Protein AF-A0AAD8CR88-F1 (afdb_monomer_lite)

pLDDT: mean 83.09, std 18.18, range [33.81, 97.44]

Sequence (150 aa):
MSLLLKDVQYTDQGSYHCTVATHSRKYDETVNLFIPEPEYPTVYFDSVTSTFTCNSSGWYREPKVQWTNEKGENLTDQSETAPAEKEGEVYKVMSVLKTSDLHQQYICTVQEGDRKSNTQLPHKWEDGALSLLSELPCHEVEKSECKPST

Secondary structure (DSSP, 8-state):
------S--GGG-EEEEEEEE-SS-EEEEEEEE--PPPPPPEEEEETTTTEEEEEEEEESS--EEEEEETT--B-GGGEEEPPPEEETTEEEEEEEEE-S-SSS-EEEEEEETTEEEEEE-SEEEETTEEEE-SPPPTTSS-TT------

Foldseek 3Di:
DDDDDDPDDQVNFAKDWDWDDDPVDIDIDIDTDHQDDKDAWDWDADPVQQKIKIKIKRAQDFKDKWKAWPVRDTCRVQKDKDGWDDDPRMTMIMIMHHDPDQQIWMKMWIDDPPDIHIDTPQFGDDPNDTHGPDDDPPPPDDPPPDDDDD

Structure (mmCIF, N/CA/C/O backbone):
data_AF-A0AAD8CR88-F1
#
_entry.id   AF-A0AAD8CR88-F1
#
loop_
_atom_site.group_PDB
_atom_site.id
_atom_site.type_symbol
_atom_site.label_atom_id
_atom_site.label_alt_id
_atom_site.label_comp_id
_atom_site.label_asym_id
_atom_site.label_entity_id
_atom_site.label_seq_id
_atom_site.pdbx_PDB_ins_code
_atom_site.Cartn_x
_atom_site.Cartn_y
_atom_site.Cartn_z
_atom_site.occupancy
_atom_site.B_iso_or_equiv
_atom_site.auth_seq_id
_atom_site.auth_comp_id
_atom_site.auth_asym_id
_atom_site.auth_atom_id
_atom_site.pdbx_PDB_model_num
ATOM 1 N N . MET A 1 1 ? 15.528 4.989 -31.212 1.00 74.12 1 MET A N 1
ATOM 2 C CA . MET A 1 1 ? 14.510 4.070 -30.658 1.00 74.12 1 MET A CA 1
ATOM 3 C C . MET A 1 1 ? 14.434 4.320 -29.168 1.00 74.12 1 MET A C 1
ATOM 5 O O . MET A 1 1 ? 15.476 4.530 -28.564 1.00 74.12 1 MET A O 1
ATOM 9 N N . SER A 1 2 ? 13.232 4.343 -28.606 1.00 88.06 2 SER A N 1
ATOM 10 C CA . SER A 1 2 ? 12.994 4.472 -27.167 1.00 88.06 2 SER A CA 1
ATOM 11 C C . SER A 1 2 ? 11.903 3.485 -26.754 1.00 88.06 2 SER A C 1
ATOM 13 O O . SER A 1 2 ? 11.035 3.153 -27.563 1.00 88.06 2 SER A O 1
ATOM 15 N N . LEU A 1 3 ? 11.971 3.008 -25.511 1.00 91.06 3 LEU A N 1
ATOM 16 C CA . LEU A 1 3 ? 10.945 2.185 -24.875 1.00 91.06 3 LEU A CA 1
ATOM 17 C C . LEU A 1 3 ? 10.304 3.009 -23.756 1.00 91.06 3 LEU A C 1
ATOM 19 O O . LEU A 1 3 ? 11.014 3.590 -22.940 1.00 91.06 3 LEU A O 1
ATOM 23 N N . LEU A 1 4 ? 8.974 3.062 -23.734 1.00 93.50 4 LEU A N 1
ATOM 24 C CA . LEU A 1 4 ? 8.199 3.677 -22.661 1.00 93.50 4 LEU A CA 1
ATOM 25 C C . LEU A 1 4 ? 7.304 2.606 -22.043 1.00 93.50 4 LEU A C 1
ATOM 27 O O . LEU A 1 4 ? 6.394 2.114 -22.709 1.00 93.50 4 LEU A O 1
ATOM 31 N N . LEU A 1 5 ? 7.556 2.279 -20.780 1.00 91.94 5 LEU A N 1
ATOM 32 C CA . LEU A 1 5 ? 6.668 1.448 -19.975 1.00 91.94 5 LEU A CA 1
ATOM 33 C C . LEU A 1 5 ? 5.610 2.347 -19.323 1.00 91.94 5 LEU A C 1
ATOM 35 O O . LEU A 1 5 ? 5.920 3.443 -18.855 1.00 91.94 5 LEU A O 1
ATOM 39 N N . LYS A 1 6 ? 4.355 1.900 -19.329 1.00 90.19 6 LYS A N 1
ATOM 40 C CA . LYS A 1 6 ? 3.223 2.570 -18.677 1.00 90.19 6 LYS A CA 1
ATOM 41 C C . LYS A 1 6 ? 2.605 1.608 -17.677 1.00 90.19 6 LYS A C 1
ATOM 43 O O . LYS A 1 6 ? 2.658 0.405 -17.898 1.00 90.19 6 LYS A O 1
ATOM 48 N N . ASP A 1 7 ? 2.028 2.156 -16.612 1.00 86.06 7 ASP A N 1
ATOM 49 C CA . ASP A 1 7 ? 1.345 1.382 -15.569 1.00 86.06 7 ASP A CA 1
ATOM 50 C C . ASP A 1 7 ? 2.221 0.282 -14.946 1.00 86.06 7 ASP A C 1
ATOM 52 O O . ASP A 1 7 ? 1.730 -0.801 -14.626 1.00 86.06 7 ASP A O 1
ATOM 56 N N . VAL A 1 8 ? 3.510 0.602 -14.762 1.00 87.25 8 VAL A N 1
ATOM 57 C CA . VAL A 1 8 ? 4.556 -0.304 -14.268 1.00 87.25 8 VAL A CA 1
ATOM 58 C C . VAL A 1 8 ? 4.112 -1.015 -12.984 1.00 87.25 8 VAL A C 1
ATOM 60 O O . VAL A 1 8 ? 3.621 -0.392 -12.038 1.00 87.25 8 VAL A O 1
ATOM 63 N N . GLN A 1 9 ? 4.277 -2.334 -12.974 1.00 86.56 9 GLN A N 1
ATOM 64 C CA . GLN A 1 9 ? 3.960 -3.264 -11.893 1.00 86.56 9 GLN A CA 1
ATOM 65 C C . GLN A 1 9 ? 5.246 -3.816 -11.291 1.00 86.56 9 GLN A C 1
ATOM 67 O O . GLN A 1 9 ? 6.250 -3.920 -11.984 1.00 86.56 9 GLN A O 1
ATOM 72 N N . TYR A 1 10 ? 5.209 -4.297 -10.047 1.00 83.88 10 TYR A N 1
ATOM 73 C CA . TYR A 1 10 ? 6.372 -4.959 -9.438 1.00 83.88 10 TYR A CA 1
ATOM 74 C C . TYR A 1 10 ? 6.920 -6.124 -10.291 1.00 83.88 10 TYR A C 1
ATOM 76 O O . TYR A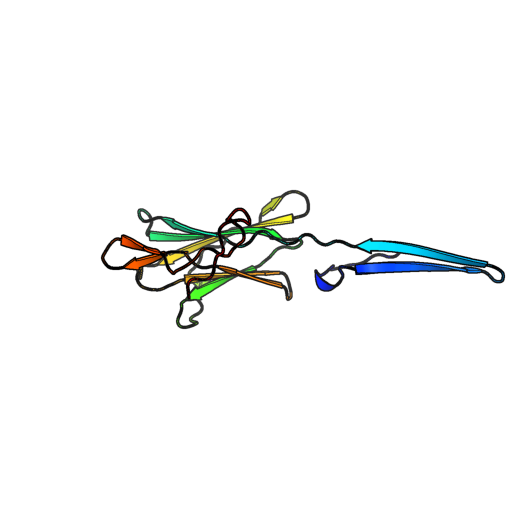 1 10 ? 8.127 -6.328 -10.355 1.00 83.88 10 TYR A O 1
ATOM 84 N N . THR A 1 11 ? 6.055 -6.849 -11.010 1.00 87.62 11 THR A N 1
ATOM 85 C CA . THR A 1 11 ? 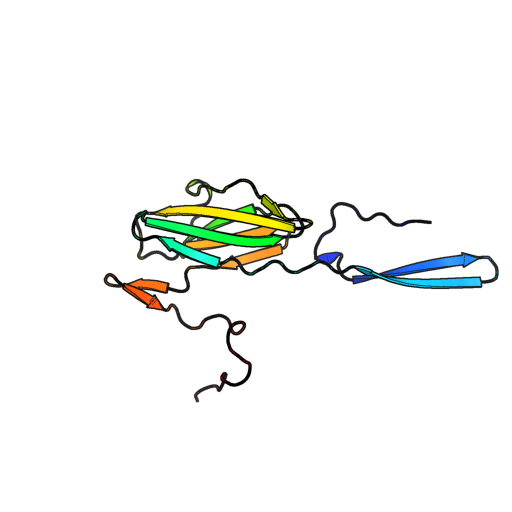6.451 -7.935 -11.925 1.00 87.62 11 THR A CA 1
ATOM 86 C C . THR A 1 11 ? 7.231 -7.472 -13.156 1.00 87.62 11 THR A C 1
ATOM 88 O O . THR A 1 11 ? 7.843 -8.305 -13.816 1.00 87.62 11 THR A O 1
ATOM 91 N N . ASP A 1 12 ? 7.222 -6.175 -13.472 1.00 91.19 12 ASP A N 1
ATOM 92 C CA . ASP A 1 12 ? 8.025 -5.606 -14.558 1.00 91.19 12 ASP A CA 1
ATOM 93 C C . ASP A 1 12 ? 9.495 -5.444 -14.156 1.00 91.19 12 ASP A C 1
ATOM 95 O O . ASP A 1 12 ? 10.341 -5.202 -15.020 1.00 91.19 12 ASP A O 1
ATOM 99 N N . GLN A 1 13 ? 9.821 -5.577 -12.865 1.00 91.81 13 GLN A N 1
ATOM 100 C CA . GLN A 1 13 ? 11.198 -5.617 -12.392 1.00 91.81 13 GLN A CA 1
ATOM 101 C C . GLN A 1 13 ? 11.983 -6.703 -13.133 1.00 91.81 13 GLN A C 1
ATOM 103 O O . GLN A 1 13 ? 11.584 -7.866 -13.190 1.00 91.81 13 GLN A O 1
ATOM 108 N N . GLY A 1 14 ? 13.140 -6.331 -13.673 1.00 95.06 14 GLY A N 1
ATOM 109 C CA . GLY A 1 14 ? 13.950 -7.260 -14.442 1.00 95.06 14 GLY A CA 1
ATOM 110 C C . GLY A 1 14 ? 14.951 -6.585 -15.362 1.00 95.06 14 GLY A C 1
ATOM 111 O O . GLY A 1 14 ? 15.158 -5.372 -15.341 1.00 95.06 14 GLY A O 1
ATOM 112 N N . SER A 1 15 ? 15.597 -7.415 -16.173 1.00 96.62 15 SER A N 1
ATOM 113 C CA . SER A 1 15 ? 16.623 -6.990 -17.113 1.00 96.62 15 SER A CA 1
ATOM 114 C C . SER A 1 15 ? 16.028 -6.840 -18.511 1.00 96.62 15 SER A C 1
ATOM 116 O O . SER A 1 15 ? 15.515 -7.800 -19.086 1.00 96.62 15 SER A O 1
ATOM 118 N N . TYR A 1 16 ? 16.091 -5.630 -19.055 1.00 95.75 16 TYR A N 1
ATOM 119 C CA . TYR A 1 16 ? 15.593 -5.274 -20.376 1.00 95.75 16 TYR A CA 1
ATOM 120 C C . TYR A 1 16 ? 16.765 -5.169 -21.341 1.00 95.75 16 TYR A C 1
ATOM 122 O O . TYR A 1 16 ? 17.683 -4.376 -21.138 1.00 95.75 16 TYR A O 1
ATOM 130 N N .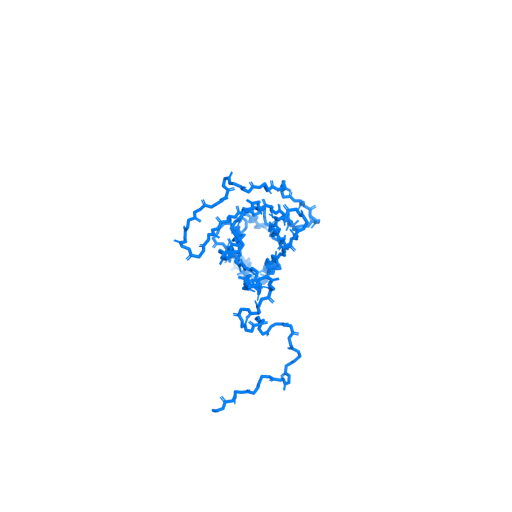 HIS A 1 17 ? 16.716 -5.948 -22.417 1.00 94.88 17 HIS A N 1
ATOM 131 C CA . HIS A 1 17 ? 17.745 -5.946 -23.447 1.00 94.88 17 HIS A CA 1
ATOM 132 C C . HIS A 1 17 ? 17.281 -5.118 -24.654 1.00 94.88 17 HIS A C 1
ATOM 134 O O . HIS A 1 17 ? 16.282 -5.431 -25.303 1.00 94.88 17 HIS A O 1
ATOM 140 N N . CYS A 1 18 ? 18.021 -4.056 -24.962 1.00 94.38 18 CYS A N 1
ATOM 141 C CA . CYS A 1 18 ? 17.902 -3.285 -26.188 1.00 94.38 18 CYS A CA 1
ATOM 142 C C . CYS A 1 18 ? 18.862 -3.815 -27.262 1.00 94.38 18 CYS A C 1
ATOM 144 O O . CYS A 1 18 ? 20.079 -3.723 -27.117 1.00 94.38 18 CYS A O 1
ATOM 146 N N . THR A 1 19 ? 18.309 -4.311 -28.368 1.00 93.50 19 THR A N 1
ATOM 147 C CA . THR A 1 19 ? 19.080 -4.743 -29.538 1.00 93.50 19 THR A CA 1
ATOM 148 C C . THR A 1 19 ? 18.877 -3.776 -30.702 1.00 93.50 19 THR A C 1
ATOM 150 O O . THR A 1 19 ? 17.750 -3.538 -31.138 1.00 93.50 19 THR A O 1
ATOM 153 N N . VAL A 1 20 ? 19.973 -3.282 -31.279 1.00 92.69 20 VAL A N 1
ATOM 154 C CA . VAL A 1 20 ? 19.986 -2.493 -32.517 1.00 92.69 20 VAL A CA 1
ATOM 155 C C . VAL A 1 20 ? 20.797 -3.235 -33.573 1.00 92.69 20 VAL A C 1
ATOM 157 O O . VAL A 1 20 ? 22.008 -3.405 -33.446 1.00 92.69 20 VAL A O 1
ATOM 160 N N . ALA A 1 21 ? 20.133 -3.666 -34.643 1.00 92.81 21 ALA A N 1
ATOM 161 C CA . ALA A 1 21 ? 20.768 -4.367 -35.753 1.00 92.81 21 ALA A CA 1
ATOM 162 C C . ALA A 1 21 ? 20.763 -3.518 -37.031 1.00 92.81 21 ALA A C 1
ATOM 164 O O . ALA A 1 21 ? 19.779 -2.871 -37.380 1.00 92.81 21 ALA A O 1
ATOM 165 N N . THR A 1 22 ? 21.879 -3.564 -37.749 1.00 91.06 22 THR A N 1
ATOM 166 C CA . THR A 1 22 ? 22.057 -3.065 -39.116 1.00 91.06 22 THR A CA 1
ATOM 167 C C . THR A 1 22 ? 22.455 -4.237 -40.015 1.00 91.06 22 THR A C 1
ATOM 169 O O . THR A 1 22 ? 22.734 -5.330 -39.525 1.00 91.06 22 THR A O 1
ATOM 172 N N . HIS A 1 23 ? 22.549 -4.023 -41.329 1.00 91.81 23 HIS A N 1
ATOM 173 C CA . HIS A 1 23 ? 22.932 -5.077 -42.280 1.00 91.81 23 HIS A CA 1
ATOM 174 C C . HIS A 1 23 ? 24.277 -5.767 -41.980 1.00 91.81 23 HIS A C 1
ATOM 176 O O . HIS A 1 23 ? 24.489 -6.889 -42.428 1.00 91.81 23 HIS A O 1
ATOM 182 N N . SER A 1 24 ? 25.190 -5.111 -41.256 1.00 92.88 24 SER A N 1
ATOM 183 C CA . SER A 1 24 ? 26.545 -5.616 -40.998 1.00 92.88 24 SER A CA 1
ATOM 184 C C . SER A 1 24 ? 26.928 -5.686 -39.519 1.00 92.88 24 SER A C 1
ATOM 186 O O . SER A 1 24 ? 28.006 -6.188 -39.204 1.00 92.88 24 SER A O 1
ATOM 188 N N . ARG A 1 25 ? 26.094 -5.173 -38.602 1.00 93.38 25 ARG A N 1
ATOM 189 C CA . ARG A 1 25 ? 26.413 -5.083 -37.166 1.00 93.38 25 ARG A CA 1
ATOM 190 C C . ARG A 1 25 ? 25.183 -5.243 -36.292 1.00 93.38 25 ARG A C 1
ATOM 192 O O . ARG A 1 25 ? 24.106 -4.786 -36.662 1.00 93.38 25 ARG A O 1
ATOM 199 N N . LYS A 1 26 ? 25.391 -5.795 -35.100 1.00 93.94 26 LYS A N 1
ATOM 200 C CA . LYS A 1 26 ? 24.411 -5.891 -34.021 1.00 93.94 26 LYS A CA 1
ATOM 201 C C . LYS A 1 26 ? 25.014 -5.270 -32.761 1.00 93.94 26 LYS A C 1
ATOM 203 O O . LYS A 1 26 ? 26.174 -5.538 -32.457 1.00 93.94 26 LYS A O 1
ATOM 208 N N . TYR A 1 27 ? 24.236 -4.447 -32.076 1.00 92.94 27 TYR A N 1
ATOM 209 C CA . TYR A 1 27 ? 24.566 -3.831 -30.798 1.00 92.94 27 TYR A CA 1
ATOM 210 C C . TYR A 1 27 ? 23.508 -4.236 -29.785 1.00 92.94 27 TYR A C 1
ATOM 212 O O . TYR A 1 27 ? 22.322 -4.195 -30.101 1.00 92.94 27 TYR A O 1
ATOM 220 N N . ASP A 1 28 ? 23.957 -4.626 -28.606 1.00 94.25 28 ASP A N 1
ATOM 221 C CA . ASP A 1 28 ? 23.167 -5.267 -27.567 1.00 94.25 28 ASP A CA 1
ATOM 222 C C . ASP A 1 28 ? 23.530 -4.565 -26.250 1.00 94.25 28 ASP A C 1
ATOM 224 O O . ASP A 1 28 ? 24.695 -4.571 -25.857 1.00 94.25 28 ASP A O 1
ATOM 228 N N . GLU A 1 29 ? 22.559 -3.902 -25.622 1.00 94.50 29 GLU A N 1
ATOM 229 C CA . GLU A 1 29 ? 22.722 -3.184 -24.353 1.00 94.50 29 GLU A CA 1
ATOM 230 C C . GLU A 1 29 ? 21.638 -3.592 -23.362 1.00 94.50 29 GLU A C 1
ATOM 232 O O . GLU A 1 29 ? 20.476 -3.772 -23.732 1.00 94.50 29 GLU A O 1
ATOM 237 N N . THR A 1 30 ? 22.003 -3.685 -22.087 1.00 95.81 30 THR A N 1
ATOM 238 C CA . THR A 1 30 ? 21.107 -4.169 -21.034 1.00 95.81 30 THR A CA 1
ATOM 239 C C . THR A 1 30 ? 20.856 -3.087 -19.991 1.00 95.81 30 THR A C 1
ATOM 241 O O . THR A 1 30 ? 21.789 -2.478 -19.473 1.00 95.81 30 THR A O 1
ATOM 244 N N . VAL A 1 31 ? 19.587 -2.884 -19.641 1.00 94.94 31 VAL A N 1
ATOM 245 C CA . VAL A 1 31 ? 19.135 -1.958 -18.597 1.00 94.94 31 VAL A CA 1
ATOM 246 C C . VAL A 1 31 ? 18.350 -2.742 -17.553 1.00 94.94 31 VAL A C 1
ATOM 248 O O . VAL A 1 31 ? 17.450 -3.502 -17.897 1.00 94.94 31 VAL A O 1
ATOM 251 N N . ASN A 1 32 ? 18.661 -2.551 -16.274 1.00 95.56 32 ASN A N 1
ATOM 252 C CA . ASN A 1 32 ? 17.910 -3.177 -15.187 1.00 95.56 32 ASN A CA 1
ATOM 253 C C . ASN A 1 32 ? 16.850 -2.207 -14.661 1.00 95.56 32 ASN A C 1
ATOM 255 O O . ASN A 1 32 ? 17.180 -1.095 -14.250 1.00 95.56 32 ASN A O 1
ATOM 259 N N . LEU A 1 33 ? 15.593 -2.643 -14.658 1.00 93.31 33 LEU A N 1
ATOM 260 C CA . LEU A 1 33 ? 14.497 -1.962 -13.981 1.00 93.31 33 LEU A CA 1
ATOM 261 C C . LEU A 1 33 ? 14.359 -2.550 -12.578 1.00 93.31 33 LEU A C 1
ATOM 263 O O . LEU A 1 33 ? 14.103 -3.745 -12.442 1.00 93.31 33 LEU A O 1
ATOM 267 N N . PHE A 1 34 ? 14.522 -1.709 -11.560 1.00 89.38 34 PHE A N 1
ATOM 268 C CA . PHE A 1 34 ? 14.314 -2.054 -10.156 1.00 89.38 34 PHE A CA 1
ATOM 269 C C . PHE A 1 34 ? 13.105 -1.291 -9.619 1.00 89.38 34 PHE A C 1
ATOM 271 O O . PHE A 1 34 ? 12.980 -0.090 -9.866 1.00 89.38 34 PHE A O 1
ATOM 278 N N . ILE A 1 35 ? 12.230 -1.984 -8.894 1.00 87.06 35 ILE A N 1
ATOM 279 C CA . ILE A 1 35 ? 11.042 -1.402 -8.271 1.00 87.06 35 ILE A CA 1
ATOM 280 C C . ILE A 1 35 ? 11.171 -1.631 -6.766 1.00 87.06 35 ILE A C 1
ATOM 282 O O . ILE A 1 35 ? 11.212 -2.788 -6.342 1.00 87.06 35 ILE A O 1
ATOM 286 N N . PRO A 1 36 ? 11.244 -0.562 -5.954 1.00 82.38 36 PRO A N 1
ATOM 287 C CA . PRO A 1 36 ? 11.454 -0.702 -4.524 1.00 82.38 36 PRO A CA 1
ATOM 288 C C . PRO A 1 36 ? 10.332 -1.503 -3.848 1.00 82.38 36 PRO A C 1
ATOM 290 O O . PRO A 1 36 ? 9.156 -1.489 -4.245 1.00 82.38 36 PRO A O 1
ATOM 293 N N . GLU A 1 37 ? 10.725 -2.232 -2.809 1.00 85.12 37 GLU A N 1
ATOM 294 C CA . GLU A 1 37 ? 9.791 -2.906 -1.916 1.00 85.12 37 GLU A CA 1
ATOM 295 C C . GLU A 1 37 ? 9.245 -1.908 -0.888 1.00 85.12 37 GLU A C 1
ATOM 297 O O . GLU A 1 37 ? 10.002 -1.060 -0.411 1.00 85.12 37 GLU A O 1
ATOM 302 N N . PRO A 1 38 ? 7.938 -1.969 -0.575 1.00 89.75 38 PRO A N 1
ATOM 303 C CA . PRO A 1 38 ? 7.326 -1.084 0.387 1.00 89.75 38 PRO A CA 1
ATOM 304 C C . PRO A 1 38 ? 7.707 -1.554 1.787 1.00 89.75 38 PRO A C 1
ATOM 306 O O . PRO A 1 38 ? 8.024 -2.725 2.014 1.00 89.75 38 PRO A O 1
ATOM 309 N N . GLU A 1 39 ? 7.619 -0.646 2.745 1.00 89.69 39 GLU A N 1
ATOM 310 C CA . GLU A 1 39 ? 7.772 -1.006 4.144 1.00 89.69 39 GLU A CA 1
ATOM 311 C C . GLU A 1 39 ? 6.617 -1.907 4.589 1.00 89.69 39 GLU A C 1
ATOM 313 O O . GLU A 1 39 ? 5.454 -1.720 4.202 1.00 89.69 39 GLU A O 1
ATOM 318 N N . TYR A 1 40 ? 6.933 -2.879 5.448 1.00 89.38 40 TYR A N 1
ATOM 319 C CA . TYR A 1 40 ? 5.909 -3.699 6.080 1.00 89.38 40 TYR A CA 1
ATOM 320 C C . TYR A 1 40 ? 4.919 -2.803 6.834 1.00 89.38 40 TYR A C 1
ATOM 322 O O . TYR A 1 40 ? 5.343 -1.901 7.563 1.00 89.38 40 TYR A O 1
ATOM 330 N N . PRO A 1 41 ? 3.602 -3.022 6.676 1.00 93.50 41 PRO A N 1
ATOM 331 C CA . PRO A 1 41 ? 2.620 -2.289 7.442 1.00 93.50 41 PRO A CA 1
ATOM 332 C C . PRO A 1 41 ? 2.868 -2.476 8.937 1.00 93.50 41 PRO A C 1
ATOM 334 O O . PRO A 1 41 ? 3.206 -3.566 9.406 1.00 93.50 41 PRO A O 1
ATOM 337 N N . THR A 1 42 ? 2.637 -1.412 9.690 1.00 92.00 42 THR A N 1
ATOM 338 C CA . THR A 1 42 ? 2.672 -1.412 11.150 1.00 92.00 42 THR A CA 1
ATOM 339 C C . THR A 1 42 ? 1.279 -1.118 11.669 1.00 92.00 42 THR A C 1
ATOM 341 O O . THR A 1 42 ? 0.579 -0.263 11.126 1.00 92.00 42 THR A O 1
ATOM 344 N N . VAL A 1 43 ? 0.865 -1.836 12.711 1.00 91.44 43 VAL A N 1
ATOM 345 C CA . VAL A 1 43 ? -0.379 -1.556 13.430 1.00 91.44 43 VAL A CA 1
ATOM 346 C C . VAL A 1 43 ? -0.038 -1.240 14.877 1.00 91.44 43 VAL A C 1
ATOM 348 O O . VAL A 1 43 ? 0.768 -1.935 15.493 1.00 91.44 43 VAL A O 1
ATOM 351 N N . TYR A 1 44 ? -0.660 -0.199 15.422 1.00 88.31 44 TYR A N 1
ATOM 352 C CA . TYR A 1 44 ? -0.590 0.142 16.841 1.00 88.31 44 TYR A CA 1
ATOM 353 C C . TYR A 1 44 ? -1.979 0.4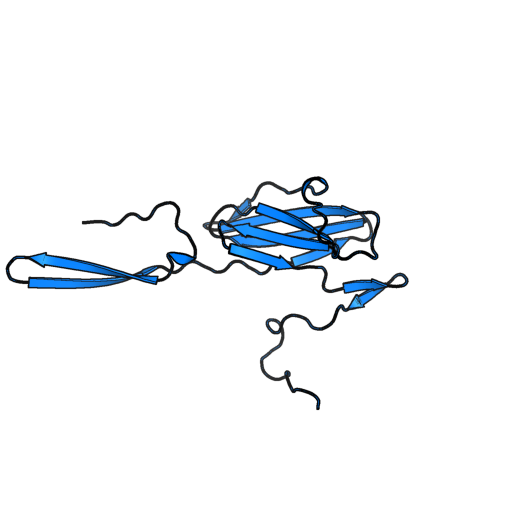67 17.390 1.00 88.31 44 TYR A C 1
ATOM 355 O O . TYR A 1 44 ? -2.902 0.792 16.640 1.00 88.31 44 TYR A O 1
ATOM 363 N N . PHE A 1 45 ? -2.117 0.362 18.711 1.00 87.81 45 PHE A N 1
ATOM 364 C CA . PHE A 1 45 ? -3.366 0.596 19.424 1.00 87.81 45 PHE A CA 1
ATOM 365 C C . PHE A 1 45 ? -3.245 1.792 20.359 1.00 87.81 45 PHE A C 1
ATOM 367 O O . PHE A 1 45 ? -2.317 1.865 21.165 1.00 87.81 45 PHE A O 1
ATOM 374 N N . ASP A 1 46 ? -4.208 2.701 20.267 1.00 87.38 46 ASP A N 1
ATOM 375 C CA . ASP A 1 46 ? -4.392 3.794 21.213 1.00 87.38 46 ASP A CA 1
ATOM 376 C C . ASP A 1 46 ? -5.540 3.448 22.170 1.00 87.38 46 ASP A C 1
ATOM 378 O O . ASP A 1 46 ? -6.711 3.410 21.785 1.00 87.38 46 ASP A O 1
ATOM 382 N N . SER A 1 47 ? -5.198 3.210 23.438 1.00 82.69 47 SER A N 1
ATOM 383 C CA . SER A 1 47 ? -6.154 2.850 24.488 1.00 82.69 47 SER A CA 1
ATOM 384 C C . SER A 1 47 ? -7.055 4.007 24.922 1.00 82.69 47 SER A C 1
ATOM 386 O O . SER A 1 47 ? -8.158 3.761 25.410 1.00 82.69 47 SER A O 1
ATOM 388 N N . VAL A 1 48 ? -6.634 5.261 24.724 1.00 84.56 48 VAL A N 1
ATOM 389 C CA . VAL A 1 48 ? -7.423 6.446 25.092 1.00 84.56 48 VAL A CA 1
ATOM 390 C C . VAL A 1 48 ? -8.580 6.623 24.117 1.00 84.56 48 VAL A C 1
ATOM 392 O O . VAL A 1 48 ? -9.708 6.901 24.525 1.00 84.56 48 VAL A O 1
ATOM 395 N N . THR A 1 49 ? -8.312 6.435 22.825 1.00 87.12 49 THR A N 1
ATOM 396 C CA . THR A 1 49 ? -9.323 6.566 21.767 1.00 87.12 49 THR A CA 1
ATOM 397 C C . THR A 1 49 ? -9.987 5.239 21.393 1.00 87.12 49 THR A C 1
ATOM 399 O O . THR A 1 49 ? -11.024 5.253 20.725 1.00 87.12 49 THR A O 1
ATOM 402 N N . SER A 1 50 ? -9.439 4.110 21.861 1.00 87.81 50 SER A N 1
ATOM 403 C CA . SER A 1 50 ? -9.831 2.745 21.476 1.00 87.81 50 SER A CA 1
ATOM 404 C C . SER A 1 50 ? -9.778 2.544 19.958 1.00 87.81 50 SER A C 1
ATOM 406 O O . SER A 1 50 ? -10.743 2.102 19.328 1.00 87.81 50 SER A O 1
ATOM 408 N N . THR A 1 51 ? -8.647 2.924 19.358 1.00 90.81 51 THR A N 1
ATOM 409 C CA . THR A 1 51 ? -8.440 2.860 17.906 1.00 90.81 51 THR A CA 1
ATOM 410 C C . THR A 1 51 ? -7.204 2.057 17.532 1.00 90.81 51 THR A C 1
ATOM 412 O O . THR A 1 51 ? -6.174 2.098 18.205 1.00 90.81 51 THR A O 1
ATOM 415 N N . PHE A 1 52 ? -7.317 1.330 16.426 1.00 92.00 52 PHE A N 1
ATOM 416 C CA . PHE A 1 52 ? -6.217 0.659 15.754 1.00 92.00 52 PHE A CA 1
ATOM 417 C C . PHE A 1 52 ? -5.799 1.518 14.573 1.00 92.00 52 PHE A C 1
ATOM 419 O O . PHE A 1 52 ? -6.629 1.843 13.728 1.00 92.00 52 PHE A O 1
ATOM 426 N N . THR A 1 53 ? -4.524 1.873 14.493 1.00 94.56 53 THR A N 1
ATOM 427 C CA . THR A 1 53 ? -3.997 2.628 13.354 1.00 94.56 53 THR A CA 1
ATOM 428 C C . THR A 1 53 ? -3.026 1.764 12.578 1.00 94.56 53 THR A C 1
ATOM 430 O O . THR A 1 53 ? -2.120 1.181 13.167 1.00 94.56 53 THR A O 1
ATOM 433 N N . CYS A 1 54 ? -3.221 1.695 11.265 1.00 95.75 54 CYS A N 1
ATOM 434 C CA . CYS A 1 54 ? -2.339 1.028 10.325 1.00 95.75 54 CYS A CA 1
ATOM 435 C C . CYS A 1 54 ? -1.585 2.056 9.488 1.00 95.75 54 CYS A C 1
ATOM 437 O O . CYS A 1 54 ? -2.215 2.895 8.843 1.00 95.75 54 CYS A O 1
ATOM 439 N N . ASN A 1 55 ? -0.258 1.944 9.462 1.00 96.00 55 ASN A N 1
ATOM 440 C CA . ASN A 1 55 ? 0.632 2.772 8.657 1.00 96.00 55 ASN A CA 1
ATOM 441 C C . ASN A 1 55 ? 1.472 1.902 7.726 1.00 96.00 55 ASN A C 1
ATOM 443 O O . ASN A 1 55 ? 1.968 0.853 8.131 1.00 96.00 55 ASN A O 1
ATOM 447 N N . SER A 1 56 ? 1.687 2.358 6.496 1.00 95.56 56 SER A N 1
ATOM 448 C CA . SER A 1 56 ? 2.636 1.733 5.570 1.00 95.56 56 SER A CA 1
ATOM 449 C C . SER A 1 56 ? 3.153 2.762 4.567 1.00 95.56 56 SER A C 1
ATOM 451 O O . SER A 1 56 ? 2.440 3.710 4.227 1.00 95.56 56 SER A O 1
ATOM 453 N N . SER A 1 57 ? 4.391 2.592 4.111 1.00 94.88 57 SER A N 1
ATOM 454 C CA . SER A 1 57 ? 5.081 3.523 3.216 1.00 94.88 57 SER A CA 1
ATOM 455 C C . SER A 1 57 ? 5.855 2.776 2.118 1.00 94.88 57 SER A C 1
ATOM 457 O O . SER A 1 57 ? 5.898 1.546 2.110 1.00 94.88 57 SER A O 1
ATOM 459 N N . GLY A 1 58 ? 6.437 3.503 1.160 1.00 92.94 58 GLY A N 1
ATOM 460 C CA . GLY A 1 58 ? 7.278 2.915 0.110 1.00 92.94 58 GLY A CA 1
ATOM 461 C C . GLY A 1 58 ? 6.515 2.280 -1.060 1.00 92.94 58 GLY A C 1
ATOM 462 O O . GLY A 1 58 ? 7.095 1.533 -1.846 1.00 92.94 58 GLY A O 1
ATOM 463 N N . TRP A 1 59 ? 5.218 2.561 -1.208 1.00 92.94 59 TRP A N 1
ATOM 464 C CA . TRP A 1 59 ? 4.411 2.016 -2.305 1.00 92.94 59 TRP A CA 1
ATOM 465 C C . TRP A 1 59 ? 4.658 2.781 -3.600 1.00 92.94 59 TRP A C 1
ATOM 467 O O . TRP A 1 59 ? 4.629 4.004 -3.604 1.00 92.94 59 TRP A O 1
ATOM 477 N N . TYR A 1 60 ? 4.895 2.088 -4.712 1.00 89.62 60 TYR A N 1
ATOM 478 C CA . TYR A 1 60 ? 5.251 2.747 -5.975 1.00 89.62 60 TYR A CA 1
ATOM 479 C C . TYR A 1 60 ? 4.058 3.497 -6.598 1.00 89.62 60 TYR A C 1
ATOM 481 O O . TYR A 1 60 ? 4.194 4.598 -7.131 1.00 89.62 60 TYR A O 1
ATOM 489 N N . ARG A 1 61 ? 2.859 2.932 -6.478 1.00 90.94 61 ARG A N 1
ATOM 490 C CA . ARG A 1 61 ? 1.575 3.553 -6.806 1.00 90.94 61 ARG A CA 1
ATOM 491 C C . ARG A 1 61 ? 0.694 3.616 -5.575 1.00 90.94 61 ARG A C 1
ATOM 493 O O . ARG A 1 61 ? 0.936 2.937 -4.583 1.00 90.94 61 ARG A O 1
ATOM 500 N N . GLU A 1 62 ? -0.355 4.418 -5.689 1.00 93.44 62 GLU A N 1
ATOM 501 C CA . GLU A 1 62 ? -1.361 4.596 -4.651 1.00 93.44 62 GLU A CA 1
ATOM 502 C C . GLU A 1 62 ? -1.975 3.245 -4.229 1.00 93.44 62 GLU A C 1
ATOM 504 O O . GLU A 1 62 ? -2.658 2.600 -5.037 1.00 93.44 62 GLU A O 1
ATOM 509 N N . PRO A 1 63 ? -1.725 2.787 -2.986 1.00 95.12 63 PRO A N 1
ATOM 510 C CA . PRO A 1 63 ? -2.248 1.523 -2.508 1.00 95.12 63 PRO A CA 1
ATOM 511 C C . PRO A 1 63 ? -3.628 1.709 -1.862 1.00 95.12 63 PRO A C 1
ATOM 513 O O . PRO A 1 63 ? -4.033 2.805 -1.476 1.00 95.12 63 PRO A O 1
ATOM 516 N N . LYS A 1 64 ? -4.353 0.604 -1.696 1.00 95.75 64 LYS A N 1
ATOM 517 C CA . LYS A 1 64 ? -5.618 0.538 -0.956 1.00 95.75 64 LYS A CA 1
ATOM 518 C C . LYS A 1 64 ? -5.405 -0.157 0.377 1.00 95.75 64 LYS A C 1
ATOM 520 O O . LYS A 1 64 ? -4.649 -1.123 0.443 1.00 95.75 64 LYS A O 1
ATOM 525 N N . VAL A 1 65 ? -6.114 0.293 1.407 1.00 97.31 65 VAL A N 1
ATOM 526 C CA . VAL A 1 65 ? -6.097 -0.331 2.735 1.00 97.31 65 VAL A CA 1
ATOM 527 C C . VAL A 1 65 ? -7.400 -1.093 2.963 1.00 97.31 65 VAL A C 1
ATOM 529 O O . VAL A 1 65 ? -8.475 -0.617 2.602 1.00 97.31 65 VAL A O 1
ATOM 532 N N . GLN A 1 66 ? -7.296 -2.288 3.534 1.00 97.12 66 GLN A N 1
ATOM 533 C CA . GLN A 1 66 ? -8.410 -3.146 3.919 1.00 97.12 66 GLN A CA 1
ATOM 534 C C . GLN A 1 66 ? -8.228 -3.610 5.358 1.00 97.12 66 GLN A C 1
ATOM 536 O O . GLN A 1 66 ? -7.124 -3.979 5.758 1.00 97.12 66 GLN A O 1
ATOM 541 N N . TRP A 1 67 ? -9.323 -3.650 6.108 1.00 96.62 67 TRP A N 1
ATOM 542 C CA . TRP A 1 67 ? -9.348 -4.196 7.461 1.00 96.62 67 TRP A CA 1
ATOM 543 C C . TRP A 1 67 ? -10.186 -5.463 7.502 1.00 96.62 67 TRP A C 1
ATOM 545 O O . TRP A 1 67 ? -11.298 -5.504 6.973 1.00 96.62 67 TRP A O 1
ATOM 555 N N . THR A 1 68 ? -9.660 -6.488 8.161 1.00 95.69 68 THR A N 1
ATOM 556 C CA . THR A 1 68 ? -10.383 -7.730 8.452 1.00 95.69 68 THR A CA 1
ATOM 557 C C . THR A 1 68 ? -10.164 -8.143 9.899 1.00 95.69 68 THR A C 1
ATOM 559 O O . THR A 1 68 ? -9.210 -7.689 10.528 1.00 95.69 68 THR A O 1
ATOM 562 N N . ASN A 1 69 ? -11.038 -8.981 10.447 1.00 91.94 69 ASN A N 1
ATOM 563 C CA . ASN A 1 69 ? -10.786 -9.631 11.732 1.00 91.94 69 ASN A CA 1
ATOM 564 C C . ASN A 1 69 ? -10.337 -11.091 11.560 1.00 91.94 69 ASN A C 1
ATOM 566 O O . ASN A 1 69 ? -10.324 -11.626 10.452 1.00 91.94 69 ASN A O 1
ATOM 570 N N . GLU A 1 70 ? -10.002 -11.758 12.666 1.00 87.88 70 GLU A N 1
ATOM 571 C CA . GLU A 1 70 ? -9.558 -13.166 12.679 1.00 87.88 70 GLU A CA 1
ATOM 572 C C . GLU A 1 70 ? -10.618 -14.156 12.143 1.00 87.88 70 GLU A C 1
ATOM 574 O O . GLU A 1 70 ? -10.290 -15.278 11.764 1.00 87.88 70 GLU A O 1
ATOM 579 N N . LYS A 1 71 ? -11.888 -13.731 12.061 1.00 89.94 71 LYS A N 1
ATOM 580 C CA . LYS A 1 71 ? -13.004 -14.495 11.473 1.00 89.94 71 LYS A CA 1
ATOM 581 C C . LYS A 1 71 ? -13.148 -14.265 9.963 1.00 89.94 71 LYS A C 1
ATOM 583 O O . LYS A 1 71 ? -13.986 -14.901 9.328 1.00 89.94 71 LYS A O 1
ATOM 588 N N . GLY A 1 72 ? -12.346 -13.369 9.385 1.00 90.81 72 GLY A N 1
ATOM 589 C CA . GLY A 1 72 ? -12.397 -12.987 7.975 1.00 90.81 72 GLY A CA 1
ATOM 590 C C . GLY A 1 72 ? -13.500 -11.982 7.633 1.00 90.81 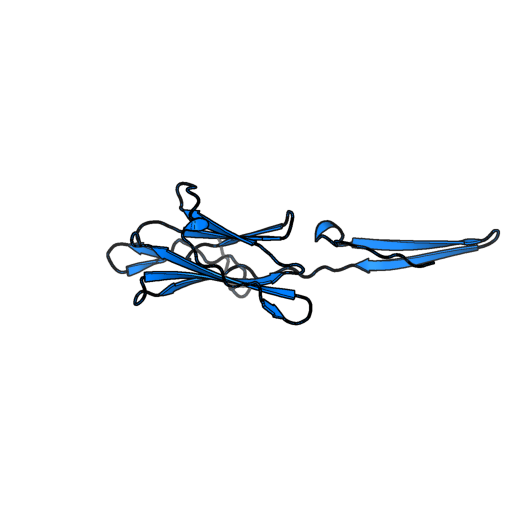72 GLY A C 1
ATOM 591 O O . GLY A 1 72 ? -13.775 -11.767 6.453 1.00 90.81 72 GLY A O 1
ATOM 592 N N . GLU A 1 73 ? -14.144 -11.360 8.624 1.00 94.38 73 GLU A N 1
ATOM 593 C CA . GLU A 1 73 ? -15.147 -10.321 8.377 1.00 94.38 73 GLU A CA 1
ATOM 594 C C . GLU A 1 73 ? -14.463 -9.046 7.877 1.00 94.38 73 GLU A C 1
ATOM 596 O O . GLU A 1 73 ? -13.448 -8.620 8.428 1.00 94.38 73 GLU A O 1
ATOM 601 N N . ASN A 1 74 ? -15.021 -8.431 6.832 1.00 95.69 74 ASN A N 1
ATOM 602 C CA . ASN A 1 74 ? -14.501 -7.190 6.267 1.00 95.69 74 ASN A CA 1
ATOM 603 C C . ASN A 1 74 ? -14.994 -5.985 7.081 1.00 95.69 74 ASN A C 1
ATOM 605 O O . ASN A 1 74 ? -16.197 -5.757 7.204 1.00 95.69 74 ASN A O 1
ATOM 609 N N . LEU A 1 75 ? -14.047 -5.208 7.601 1.00 95.31 75 LEU A N 1
ATOM 610 C CA . LEU A 1 75 ? -14.271 -4.031 8.440 1.00 95.31 75 LEU A CA 1
ATOM 611 C C . LEU A 1 75 ? -13.804 -2.737 7.759 1.00 95.31 75 LEU A C 1
ATOM 613 O O . LEU A 1 75 ? -13.756 -1.686 8.390 1.00 95.31 75 LEU A O 1
ATOM 617 N N . THR A 1 76 ? -13.460 -2.794 6.470 1.00 94.81 76 THR A N 1
ATOM 618 C CA . THR A 1 76 ? -12.919 -1.649 5.720 1.00 94.81 76 THR A CA 1
ATOM 619 C C . THR A 1 76 ? -13.883 -0.461 5.725 1.00 94.81 76 THR A C 1
ATOM 621 O O . THR A 1 76 ? -13.452 0.665 5.946 1.00 94.81 76 THR A O 1
ATOM 624 N N . ASP A 1 77 ? -15.189 -0.704 5.596 1.00 94.50 77 ASP A N 1
ATOM 625 C CA . ASP A 1 77 ? -16.213 0.356 5.616 1.00 94.50 77 ASP A CA 1
ATOM 626 C C . ASP A 1 77 ? -16.395 1.006 7.001 1.00 94.50 77 ASP A C 1
ATOM 628 O O . ASP A 1 77 ? -17.005 2.065 7.120 1.00 94.50 77 ASP A O 1
ATOM 632 N N . GLN A 1 78 ? -15.874 0.373 8.057 1.00 94.12 78 GLN A N 1
ATOM 633 C CA . GLN A 1 78 ? -15.887 0.881 9.434 1.00 94.12 78 GLN A CA 1
ATOM 634 C C . GLN A 1 78 ? -14.585 1.619 9.782 1.00 94.12 78 GLN A C 1
ATOM 636 O O . GLN A 1 78 ? -14.431 2.112 10.900 1.00 94.12 78 GLN A O 1
ATOM 641 N N . SER A 1 79 ? -13.640 1.669 8.841 1.00 95.88 79 SER A N 1
ATOM 642 C CA . SER A 1 79 ? -12.359 2.345 8.998 1.00 95.88 79 SER A CA 1
ATOM 643 C C . SER A 1 79 ? -12.351 3.701 8.298 1.00 95.88 79 SER A C 1
ATOM 645 O O . SER A 1 79 ? -12.967 3.894 7.250 1.00 95.88 79 SER A O 1
ATOM 647 N N . GLU A 1 80 ? -11.595 4.635 8.858 1.00 97.00 80 GLU A N 1
ATOM 648 C CA . GLU A 1 80 ? -11.307 5.928 8.256 1.00 97.00 80 GLU A CA 1
ATOM 649 C C . GLU A 1 80 ? -9.906 5.875 7.645 1.00 97.00 80 GLU A C 1
ATOM 651 O O . GLU A 1 80 ? -8.897 5.853 8.351 1.00 97.00 80 GLU A O 1
ATOM 656 N N . THR A 1 81 ? -9.833 5.822 6.315 1.00 96.94 81 THR A N 1
ATOM 657 C CA . THR A 1 81 ? -8.556 5.825 5.587 1.00 96.94 81 THR A CA 1
ATOM 658 C C . THR A 1 81 ? -8.273 7.225 5.061 1.00 96.94 81 THR A C 1
ATOM 660 O O . THR A 1 81 ? -9.076 7.784 4.313 1.00 96.94 81 THR A O 1
ATOM 663 N N . ALA A 1 82 ? -7.136 7.797 5.457 1.00 96.25 82 ALA A N 1
ATOM 664 C CA . ALA A 1 82 ? -6.689 9.078 4.928 1.00 96.25 82 ALA A CA 1
ATOM 665 C C . ALA A 1 82 ? -6.324 8.936 3.437 1.00 96.25 82 ALA A C 1
ATOM 667 O O . ALA A 1 82 ? -5.880 7.860 3.023 1.00 96.25 82 ALA A O 1
ATOM 668 N N . PRO A 1 83 ? -6.472 9.999 2.622 1.00 95.62 83 PRO A N 1
ATOM 669 C CA . PRO A 1 83 ? -5.955 9.995 1.258 1.00 95.62 83 PRO A CA 1
ATOM 670 C C . PRO A 1 83 ? -4.475 9.611 1.250 1.00 95.62 83 PRO A C 1
ATOM 672 O O . PRO A 1 83 ? -3.721 10.078 2.106 1.00 95.62 83 PRO A O 1
ATOM 675 N N . ALA A 1 84 ? -4.065 8.772 0.297 1.00 95.88 84 ALA A N 1
ATOM 676 C CA . ALA A 1 84 ? -2.672 8.370 0.198 1.00 95.88 84 ALA A CA 1
ATOM 677 C C . ALA A 1 84 ? -1.788 9.602 -0.027 1.00 95.88 84 ALA A C 1
ATOM 679 O O . ALA A 1 84 ? -2.012 10.405 -0.938 1.00 95.88 84 ALA A O 1
ATOM 680 N N . GLU A 1 85 ? -0.775 9.749 0.815 1.00 96.19 85 GLU A N 1
ATOM 681 C CA . GLU A 1 85 ? 0.182 10.838 0.728 1.00 96.19 85 GLU A CA 1
ATOM 682 C C . GLU A 1 85 ? 1.308 10.432 -0.220 1.00 96.19 85 GLU A C 1
ATOM 684 O O . GLU A 1 85 ? 1.842 9.327 -0.124 1.00 96.19 85 GLU A O 1
ATOM 689 N N . LYS A 1 86 ? 1.675 11.321 -1.144 1.00 95.00 86 LYS A N 1
ATOM 690 C CA . LYS A 1 86 ? 2.807 11.097 -2.043 1.00 95.00 86 LYS A CA 1
ATOM 691 C C . LYS A 1 86 ? 4.074 11.707 -1.448 1.00 95.00 86 LYS A C 1
ATOM 693 O O . LYS A 1 86 ? 4.165 12.926 -1.316 1.00 95.00 86 LYS A O 1
ATOM 698 N N . GLU A 1 87 ? 5.063 10.868 -1.168 1.00 91.69 87 GLU A N 1
ATOM 699 C CA . GLU A 1 87 ? 6.372 11.244 -0.636 1.00 91.69 87 GLU A CA 1
ATOM 700 C C . GLU A 1 87 ? 7.451 10.952 -1.691 1.00 91.69 87 GLU A C 1
ATOM 702 O O . GLU A 1 87 ? 7.895 9.821 -1.886 1.00 91.69 87 GLU A O 1
ATOM 707 N N . GLY A 1 88 ? 7.837 11.981 -2.451 1.00 90.06 88 GLY A N 1
ATOM 708 C CA . GLY A 1 88 ? 8.751 11.822 -3.584 1.00 90.06 88 GLY A CA 1
ATOM 709 C C . GLY A 1 88 ? 8.139 10.979 -4.710 1.00 90.06 88 GLY A C 1
ATOM 710 O O . GLY A 1 88 ? 7.183 11.404 -5.366 1.00 90.06 88 GLY A O 1
ATOM 711 N N . GLU A 1 89 ? 8.709 9.799 -4.956 1.00 88.00 89 GLU A N 1
ATOM 712 C CA . GLU A 1 89 ? 8.248 8.847 -5.980 1.00 88.00 89 GLU A CA 1
ATOM 713 C C . GLU A 1 89 ? 7.378 7.715 -5.417 1.00 88.00 89 GLU A C 1
ATOM 715 O O . GLU A 1 89 ? 6.879 6.900 -6.189 1.00 88.00 89 GLU A O 1
ATOM 720 N N . VAL A 1 90 ? 7.174 7.674 -4.097 1.00 92.56 90 VAL A N 1
ATOM 721 C CA . VAL A 1 90 ? 6.411 6.626 -3.411 1.00 92.56 90 VAL A CA 1
ATOM 722 C C . VAL A 1 90 ? 5.201 7.195 -2.667 1.00 92.56 90 VAL A C 1
ATOM 724 O O . VAL A 1 90 ? 5.023 8.408 -2.553 1.00 92.56 90 VAL A O 1
ATOM 727 N N . TYR A 1 91 ? 4.348 6.302 -2.175 1.00 94.69 91 TYR A N 1
ATOM 728 C CA . TYR A 1 91 ? 3.123 6.596 -1.450 1.00 94.69 91 TYR A CA 1
ATOM 729 C C . TYR A 1 91 ? 3.170 6.043 -0.027 1.00 94.69 91 TYR A C 1
ATOM 731 O O . TYR A 1 91 ? 3.707 4.959 0.236 1.00 94.69 91 TYR A O 1
ATOM 739 N N . LYS A 1 92 ? 2.527 6.784 0.871 1.00 95.88 92 LYS A N 1
ATOM 740 C CA . LYS A 1 92 ? 2.269 6.436 2.261 1.00 95.88 92 LYS A CA 1
ATOM 741 C C . LYS A 1 92 ? 0.768 6.415 2.515 1.00 95.88 92 LYS A C 1
ATOM 743 O O . LYS A 1 92 ? 0.017 7.229 1.979 1.00 95.88 92 LYS A O 1
ATOM 748 N N . VAL A 1 93 ? 0.336 5.490 3.362 1.00 97.00 93 VAL A N 1
ATOM 749 C CA . VAL A 1 93 ? -1.057 5.369 3.792 1.00 97.00 93 VAL A CA 1
ATOM 750 C C . VAL A 1 93 ? -1.169 5.277 5.302 1.00 97.00 93 VAL A C 1
ATOM 752 O O . VAL A 1 93 ? -0.303 4.715 5.975 1.00 97.00 93 VAL A O 1
ATOM 755 N N . MET A 1 94 ? -2.274 5.824 5.802 1.00 97.06 94 MET A N 1
ATOM 756 C CA . MET A 1 94 ? -2.707 5.737 7.188 1.00 97.06 94 MET A CA 1
ATOM 757 C C . MET A 1 94 ? -4.199 5.412 7.211 1.00 97.06 94 MET A C 1
ATOM 759 O O . MET A 1 94 ? -4.998 6.067 6.536 1.00 97.06 94 MET A O 1
ATOM 763 N N . SER A 1 95 ? -4.579 4.410 7.994 1.00 97.44 95 SER A N 1
ATOM 764 C CA . SER A 1 95 ? -5.973 4.016 8.182 1.00 97.44 95 SER A CA 1
ATOM 765 C C . SER A 1 95 ? -6.258 3.748 9.648 1.00 97.44 95 SER A C 1
ATOM 767 O O . SER A 1 95 ? -5.436 3.146 10.336 1.00 97.44 95 SER A O 1
ATOM 769 N N . VAL A 1 96 ? -7.419 4.191 10.119 1.00 96.81 96 VAL A N 1
ATOM 770 C CA . VAL A 1 96 ? -7.834 4.097 11.518 1.00 96.81 96 VAL A CA 1
ATOM 771 C C . VAL A 1 96 ? -9.105 3.265 11.610 1.00 96.81 96 VAL A C 1
ATOM 773 O O . VAL A 1 96 ? -10.123 3.601 11.011 1.00 96.81 96 VAL A O 1
ATOM 776 N N . LEU A 1 97 ? -9.065 2.187 12.386 1.00 95.19 97 LEU A N 1
ATOM 777 C CA . LEU A 1 97 ? -10.219 1.360 12.713 1.00 95.19 97 LEU A CA 1
ATOM 778 C C . LEU A 1 97 ? -10.615 1.596 14.172 1.00 95.19 97 LEU A C 1
ATOM 780 O O . LEU A 1 97 ? -9.832 1.356 15.094 1.00 95.19 97 LEU A O 1
ATOM 784 N N . LYS A 1 98 ? -11.851 2.045 14.390 1.00 92.38 98 LYS A N 1
ATOM 785 C CA . LYS A 1 98 ? -12.419 2.201 15.730 1.00 92.38 98 LYS A CA 1
ATOM 786 C C . LYS A 1 98 ? -13.226 0.962 16.093 1.00 92.38 98 LYS A C 1
ATOM 788 O O . LYS A 1 98 ? -14.104 0.558 15.338 1.00 92.38 98 LYS A O 1
ATOM 793 N N . THR A 1 99 ? -12.960 0.378 17.257 1.00 84.12 99 THR A N 1
ATOM 794 C CA . THR A 1 99 ? -13.654 -0.835 17.705 1.00 84.12 99 THR A CA 1
ATOM 795 C C . THR A 1 99 ? -13.855 -0.853 19.215 1.00 84.12 99 THR A C 1
ATOM 797 O O . THR A 1 99 ? -13.055 -0.306 19.970 1.00 84.12 99 THR A O 1
ATOM 800 N N . SER A 1 100 ? -14.945 -1.481 19.653 1.00 78.94 100 SER A N 1
ATOM 801 C CA . SER A 1 100 ? -15.225 -1.760 21.063 1.00 78.94 100 SER A CA 1
ATOM 802 C C . SER A 1 100 ? -14.796 -3.162 21.501 1.00 78.94 100 SER A C 1
ATOM 804 O O . SER A 1 100 ? -14.783 -3.436 22.698 1.00 78.94 100 SER A O 1
ATOM 806 N N . ASP A 1 101 ? -14.482 -4.059 20.560 1.00 83.75 101 ASP A N 1
ATOM 807 C CA . ASP A 1 101 ? -14.041 -5.419 20.874 1.00 83.75 101 ASP A CA 1
ATOM 808 C C . ASP A 1 101 ? -12.516 -5.518 20.794 1.00 83.75 101 ASP A C 1
ATOM 810 O O . ASP A 1 101 ? -11.937 -5.612 19.712 1.00 83.75 101 ASP A O 1
ATOM 814 N N . LEU A 1 102 ? -11.865 -5.476 21.956 1.00 78.25 102 LEU A N 1
ATOM 815 C CA . LEU A 1 102 ? -10.407 -5.554 22.066 1.00 78.25 102 LEU A CA 1
ATOM 816 C C . LEU A 1 102 ? -9.881 -6.996 22.077 1.00 78.25 102 LEU A C 1
ATOM 818 O O . LEU A 1 102 ? -8.700 -7.206 21.821 1.00 78.25 102 LEU A O 1
ATOM 822 N N . HIS A 1 103 ? -10.735 -7.992 22.338 1.00 78.88 103 HIS A N 1
ATOM 823 C CA . HIS A 1 103 ? -10.325 -9.404 22.389 1.00 78.88 103 HIS A CA 1
ATOM 824 C C . HIS A 1 103 ? -10.146 -10.011 20.991 1.00 78.88 103 HIS A C 1
ATOM 826 O O . HIS A 1 103 ? -9.571 -11.092 20.834 1.00 78.88 103 HIS A O 1
ATOM 832 N N . GLN A 1 104 ? -10.640 -9.304 19.978 1.00 83.38 104 GLN A N 1
ATOM 833 C CA . GLN A 1 104 ? -10.570 -9.656 18.574 1.00 83.38 104 GLN A CA 1
ATOM 834 C C . GLN A 1 104 ? -9.262 -9.139 17.957 1.00 83.38 104 GLN A C 1
ATOM 836 O O . GLN A 1 104 ? -8.875 -7.988 18.156 1.00 83.38 104 GLN A O 1
ATOM 841 N N . GLN A 1 105 ? -8.585 -9.972 17.164 1.00 85.88 105 GLN A N 1
ATOM 842 C CA . GLN A 1 105 ? -7.483 -9.499 16.324 1.00 85.88 105 GLN A CA 1
ATOM 843 C C . GLN A 1 105 ? -8.004 -8.815 15.064 1.00 85.88 105 GLN A C 1
ATOM 845 O O . GLN A 1 105 ? -8.957 -9.294 14.438 1.00 85.88 105 GLN A O 1
ATOM 850 N N . TYR A 1 106 ? -7.310 -7.748 14.676 1.00 90.88 106 TYR A N 1
ATOM 851 C CA . TYR A 1 106 ? -7.556 -6.991 13.458 1.00 90.88 106 TYR A CA 1
ATOM 852 C C . TYR A 1 106 ? -6.326 -7.037 12.564 1.00 90.88 106 TYR A C 1
ATOM 854 O O . TYR A 1 106 ? -5.205 -6.780 13.006 1.00 90.88 106 TYR A O 1
ATOM 862 N N . ILE A 1 107 ? -6.567 -7.358 11.302 1.00 94.12 107 ILE A N 1
ATOM 863 C CA . ILE A 1 107 ? -5.566 -7.518 10.262 1.00 94.12 107 ILE A CA 1
ATOM 864 C C . ILE A 1 107 ? -5.748 -6.363 9.284 1.00 94.12 107 ILE A C 1
ATOM 866 O O . ILE A 1 107 ? -6.789 -6.243 8.629 1.00 94.12 107 ILE A O 1
ATOM 870 N N . CYS A 1 108 ? -4.722 -5.527 9.179 1.00 95.44 108 CYS A N 1
ATOM 871 C CA . CYS A 1 108 ? -4.614 -4.511 8.146 1.00 95.44 108 CYS A CA 1
ATOM 872 C C . CYS A 1 108 ? -3.920 -5.116 6.926 1.00 95.44 108 CYS A C 1
ATOM 874 O O . CYS A 1 108 ? -2.841 -5.688 7.049 1.00 95.44 108 CYS A O 1
ATOM 876 N N . THR A 1 109 ? -4.517 -4.972 5.747 1.00 96.38 109 THR A N 1
ATOM 877 C CA . THR A 1 109 ? -3.924 -5.358 4.463 1.00 96.38 109 THR A CA 1
ATOM 878 C C . THR A 1 109 ? -3.788 -4.128 3.580 1.00 96.38 109 THR A C 1
ATOM 880 O O . THR A 1 109 ? -4.773 -3.451 3.300 1.00 96.38 109 THR A O 1
ATOM 883 N N . VAL A 1 110 ? -2.577 -3.860 3.107 1.00 96.44 110 VAL A N 1
ATOM 884 C CA . VAL A 1 110 ? -2.272 -2.806 2.142 1.00 96.44 110 VAL A CA 1
ATOM 885 C C . VAL A 1 110 ? -1.984 -3.458 0.790 1.00 96.44 110 VAL A C 1
ATOM 887 O O . VAL A 1 110 ? -1.213 -4.416 0.706 1.00 96.44 110 VAL A O 1
ATOM 890 N N . GLN A 1 111 ? -2.647 -2.985 -0.264 1.00 93.56 111 GLN A N 1
ATOM 891 C CA . GLN A 1 111 ? -2.620 -3.600 -1.590 1.00 93.56 111 GLN A CA 1
ATOM 892 C C . GLN A 1 111 ? -2.327 -2.584 -2.697 1.00 93.56 111 GLN A C 1
ATOM 894 O O . GLN A 1 111 ? -3.013 -1.573 -2.819 1.00 93.56 111 GLN A O 1
ATOM 899 N N . GLU A 1 112 ? -1.396 -2.926 -3.584 1.00 91.44 112 GLU A N 1
ATOM 900 C CA . GLU A 1 112 ? -1.059 -2.191 -4.803 1.00 91.44 112 GLU A CA 1
ATOM 901 C C . GLU A 1 112 ? -1.084 -3.151 -6.002 1.00 91.44 112 GLU A C 1
ATOM 903 O O . GLU A 1 112 ? -0.188 -3.978 -6.172 1.00 91.44 112 GLU A O 1
ATOM 908 N N . GLY A 1 113 ? -2.113 -3.056 -6.851 1.00 86.25 113 GLY A N 1
ATOM 909 C CA . GLY A 1 113 ? -2.311 -4.028 -7.933 1.00 86.25 113 GLY A CA 1
ATOM 910 C C . GLY A 1 113 ? -2.454 -5.445 -7.368 1.00 86.25 113 GLY A C 1
ATOM 911 O O . GLY A 1 113 ? -3.326 -5.685 -6.532 1.00 86.25 113 GLY A O 1
ATOM 912 N N . ASP A 1 114 ? -1.580 -6.360 -7.786 1.00 83.31 114 ASP A N 1
ATOM 913 C CA . ASP A 1 114 ? -1.538 -7.740 -7.278 1.00 83.31 114 ASP A CA 1
ATOM 914 C C . ASP A 1 114 ? -0.691 -7.899 -6.004 1.00 83.31 114 ASP A C 1
ATOM 916 O O . ASP A 1 114 ? -0.763 -8.929 -5.330 1.00 83.31 114 ASP A O 1
ATOM 920 N N . ARG A 1 115 ? 0.098 -6.880 -5.637 1.00 85.81 115 ARG A N 1
ATOM 921 C CA . ARG A 1 115 ? 0.958 -6.915 -4.450 1.00 85.81 115 ARG A CA 1
ATOM 922 C C . ARG A 1 115 ? 0.138 -6.617 -3.203 1.00 85.81 115 ARG A C 1
ATOM 924 O O . ARG A 1 115 ? -0.597 -5.634 -3.163 1.00 85.81 115 ARG A O 1
ATOM 931 N N . LYS A 1 116 ? 0.291 -7.448 -2.173 1.00 91.44 116 LYS A N 1
ATOM 932 C CA . LYS A 1 116 ? -0.380 -7.302 -0.878 1.00 91.44 116 LYS A CA 1
ATOM 933 C C . LYS A 1 116 ? 0.635 -7.467 0.238 1.00 91.44 116 LYS A C 1
ATOM 935 O O . LYS A 1 116 ? 1.483 -8.350 0.162 1.00 91.44 116 LYS A O 1
ATOM 940 N N . SER A 1 117 ? 0.510 -6.650 1.269 1.00 92.31 117 SER A N 1
ATOM 941 C CA . SER A 1 117 ? 1.226 -6.818 2.526 1.00 92.31 117 SER A CA 1
ATOM 942 C C . SER A 1 117 ? 0.231 -6.652 3.657 1.00 92.31 117 SER A C 1
ATOM 944 O O . SER A 1 117 ? -0.592 -5.738 3.620 1.00 92.31 117 SER A O 1
ATOM 946 N N . ASN A 1 118 ? 0.248 -7.559 4.623 1.00 92.44 118 ASN A N 1
ATOM 947 C CA . ASN A 1 118 ? -0.653 -7.499 5.758 1.00 92.44 118 ASN A CA 1
ATOM 948 C C . ASN A 1 118 ? 0.116 -7.563 7.068 1.00 92.44 118 ASN A C 1
ATOM 950 O O . ASN A 1 118 ? 1.246 -8.037 7.138 1.00 92.44 118 ASN A O 1
ATOM 954 N N . THR A 1 119 ? -0.506 -7.016 8.097 1.00 91.19 119 THR A N 1
ATOM 955 C CA . THR A 1 119 ? 0.017 -7.022 9.451 1.00 91.19 119 THR A CA 1
ATOM 956 C C . THR A 1 119 ? -1.150 -7.013 10.423 1.00 91.19 119 THR A C 1
ATOM 958 O O . THR A 1 119 ? -2.287 -6.684 10.070 1.00 91.19 119 THR A O 1
ATOM 961 N N . GLN A 1 120 ? -0.855 -7.324 11.668 1.00 86.50 120 GLN A N 1
ATOM 962 C CA . GLN A 1 120 ? -1.783 -7.228 12.782 1.00 86.50 120 GLN A CA 1
ATOM 963 C C . GLN A 1 120 ? -1.033 -6.660 13.981 1.00 86.50 120 GLN A C 1
ATOM 965 O O . GLN A 1 120 ? 0.194 -6.551 13.950 1.00 86.50 120 GLN A O 1
ATOM 970 N N . LEU A 1 121 ? -1.750 -6.306 15.048 1.00 81.25 121 LEU A N 1
ATOM 971 C CA . LEU A 1 121 ? -1.055 -6.002 16.293 1.00 81.25 121 LEU A CA 1
ATOM 972 C C . LEU A 1 121 ? -0.185 -7.200 16.706 1.00 81.25 121 LEU A C 1
ATOM 974 O O . LEU A 1 121 ? -0.690 -8.324 16.738 1.00 81.25 121 LEU A O 1
ATOM 978 N N . PRO A 1 122 ? 1.073 -6.969 17.118 1.00 66.56 122 PRO A N 1
ATOM 979 C CA . PRO A 1 122 ? 1.916 -8.018 17.689 1.00 66.56 122 PRO A CA 1
ATOM 980 C C . PRO A 1 122 ? 1.435 -8.466 19.077 1.00 66.56 122 PRO A C 1
ATOM 982 O O . PRO A 1 122 ? 2.018 -9.370 19.672 1.00 66.56 122 PRO A O 1
ATOM 985 N N . HIS A 1 123 ? 0.371 -7.852 19.602 1.00 67.38 123 HIS A N 1
ATOM 986 C CA . HIS A 1 123 ? -0.193 -8.156 20.903 1.00 67.38 123 HIS A CA 1
ATOM 987 C C . HIS A 1 123 ? -1.693 -8.450 20.826 1.00 67.38 123 HIS A C 1
ATOM 989 O O . HIS A 1 123 ? -2.422 -7.794 20.079 1.00 67.38 123 HIS A O 1
ATOM 995 N N . LYS A 1 124 ? -2.158 -9.408 21.630 1.00 65.81 124 LYS A N 1
ATOM 996 C CA . LYS A 1 124 ? -3.576 -9.650 21.900 1.00 65.81 124 LYS A CA 1
ATOM 997 C C . LYS A 1 124 ? -3.943 -8.972 23.209 1.00 65.81 124 LYS A C 1
ATOM 999 O O . LYS A 1 124 ? -3.128 -8.884 24.121 1.00 65.81 124 LYS A O 1
ATOM 1004 N N . TRP A 1 125 ? -5.167 -8.477 23.303 1.00 63.53 125 TRP A N 1
ATOM 1005 C CA . TRP A 1 125 ? -5.687 -8.034 24.586 1.00 63.53 125 TRP A CA 1
ATOM 1006 C C . TRP A 1 125 ? -6.163 -9.251 25.384 1.00 63.53 125 TRP A C 1
ATOM 1008 O O . TRP A 1 125 ? -7.124 -9.913 24.986 1.00 63.53 125 TRP A O 1
ATOM 1018 N N . GLU A 1 126 ? -5.503 -9.534 26.504 1.00 61.00 126 GLU A N 1
ATOM 1019 C CA . GLU A 1 126 ? -5.872 -10.592 27.447 1.00 61.00 126 GLU A CA 1
ATOM 1020 C C . GLU A 1 126 ? -5.893 -10.015 28.867 1.00 61.00 126 GLU A C 1
ATOM 1022 O O . GLU A 1 126 ? -4.932 -9.389 29.313 1.00 61.00 126 GLU A O 1
ATOM 1027 N N . ASP A 1 127 ? -7.019 -10.181 29.568 1.00 58.78 127 ASP A N 1
ATOM 1028 C CA . ASP A 1 127 ? -7.189 -9.837 30.989 1.00 58.78 127 ASP A CA 1
ATOM 1029 C C . ASP A 1 127 ? -6.734 -8.419 31.398 1.00 58.78 127 ASP A C 1
ATOM 1031 O O . ASP A 1 127 ? -6.227 -8.192 32.496 1.00 58.78 127 ASP A O 1
ATOM 1035 N N . GLY A 1 128 ? -6.939 -7.428 30.525 1.00 55.44 128 GLY A N 1
ATOM 1036 C CA . GLY A 1 128 ? -6.589 -6.034 30.814 1.00 55.44 128 GLY A CA 1
ATOM 1037 C C . GLY A 1 128 ? -5.150 -5.643 30.459 1.00 55.44 128 GLY A C 1
ATOM 1038 O O . GLY A 1 128 ? -4.726 -4.539 30.802 1.00 55.44 128 GLY A O 1
ATOM 1039 N N . ALA A 1 129 ? -4.407 -6.523 29.784 1.00 57.19 129 ALA A N 1
ATOM 1040 C CA . ALA A 1 129 ? -3.043 -6.286 29.330 1.00 57.19 129 ALA A CA 1
ATOM 1041 C C . ALA A 1 129 ? -2.843 -6.693 27.858 1.00 57.19 129 ALA A C 1
ATOM 1043 O O . ALA A 1 129 ? -3.589 -7.494 27.298 1.00 57.19 129 ALA A O 1
ATOM 1044 N N . LEU A 1 130 ? -1.805 -6.132 27.230 1.00 57.88 130 LEU A N 1
ATOM 1045 C CA . LEU A 1 130 ? -1.317 -6.563 25.919 1.00 57.88 130 LEU A CA 1
ATOM 1046 C C . LEU A 1 130 ? -0.389 -7.776 26.109 1.00 57.88 130 LEU A C 1
ATOM 1048 O O . LEU A 1 130 ? 0.725 -7.622 26.611 1.00 57.88 130 LEU A O 1
ATOM 1052 N N . SER A 1 131 ? -0.828 -8.972 25.720 1.00 54.41 131 SER A N 1
ATOM 1053 C CA . SER A 1 131 ? 0.002 -10.181 25.670 1.00 54.41 131 SER A CA 1
ATOM 1054 C C . SER A 1 131 ? 0.628 -10.337 24.282 1.00 54.41 131 SER A C 1
ATOM 1056 O O . SER A 1 131 ? -0.007 -10.061 23.272 1.00 54.41 131 SER A O 1
ATOM 1058 N N . LEU A 1 132 ? 1.910 -10.709 24.197 1.00 56.06 132 LEU A N 1
ATOM 1059 C CA . LEU A 1 132 ? 2.625 -10.867 22.921 1.00 56.06 132 LEU A CA 1
ATOM 1060 C C . LEU A 1 132 ? 2.101 -12.091 22.155 1.00 56.06 132 LEU A C 1
ATOM 1062 O O . LEU A 1 132 ? 2.033 -13.184 22.711 1.00 56.06 132 LEU A O 1
ATOM 1066 N N . LEU A 1 133 ? 1.800 -11.940 20.867 1.00 51.88 133 LEU A N 1
ATOM 1067 C CA . LEU A 1 133 ? 1.222 -12.991 20.021 1.00 51.88 133 LEU A CA 1
ATOM 1068 C C . LEU A 1 133 ? 2.238 -13.986 19.442 1.00 51.88 133 LEU A C 1
ATOM 1070 O O . LEU A 1 133 ? 1.946 -14.647 18.452 1.00 51.88 133 LEU A O 1
ATOM 1074 N N . SER A 1 134 ? 3.385 -14.173 20.101 1.00 47.91 134 SER A N 1
ATOM 1075 C CA . SER A 1 134 ? 4.580 -14.870 19.591 1.00 47.91 134 SER A CA 1
ATOM 1076 C C . SER A 1 134 ? 5.291 -14.137 18.437 1.00 47.91 134 SER A C 1
ATOM 1078 O O . SER A 1 134 ? 4.810 -13.122 17.946 1.00 47.91 134 SER A O 1
ATOM 1080 N N . GLU A 1 135 ? 6.515 -14.583 18.153 1.00 45.44 135 GLU A N 1
ATOM 1081 C CA . GLU A 1 135 ? 7.701 -13.796 17.780 1.00 45.44 135 GLU A CA 1
ATOM 1082 C C . GLU A 1 135 ? 7.541 -12.752 16.662 1.00 45.44 135 GLU A C 1
ATOM 1084 O O . GLU A 1 135 ? 6.906 -12.984 15.633 1.00 45.44 135 GLU A O 1
ATOM 1089 N N . LEU A 1 136 ? 8.202 -11.603 16.865 1.00 44.22 136 LEU A N 1
ATOM 1090 C CA . LEU A 1 136 ? 8.440 -10.601 15.827 1.00 44.22 136 LEU A CA 1
ATOM 1091 C C . LEU A 1 136 ? 9.013 -11.295 14.577 1.00 44.22 136 LEU A C 1
ATOM 1093 O O . LEU A 1 136 ? 9.898 -12.146 14.716 1.00 44.22 136 LEU A O 1
ATOM 1097 N N . PRO A 1 137 ? 8.563 -10.944 13.358 1.00 38.78 137 PRO A N 1
ATOM 1098 C CA . PRO A 1 137 ? 9.197 -11.440 12.142 1.00 38.78 137 PRO A CA 1
ATOM 1099 C C . PRO A 1 137 ? 10.705 -11.175 12.223 1.00 38.78 137 PRO A C 1
ATOM 1101 O O . PRO A 1 137 ? 11.116 -10.100 12.659 1.00 38.78 137 PRO A O 1
ATOM 1104 N N . CYS A 1 138 ? 11.526 -12.160 11.835 1.00 38.59 138 CYS A N 1
ATOM 1105 C CA . CYS A 1 138 ? 12.991 -12.173 11.975 1.00 38.59 138 CYS A CA 1
ATOM 1106 C C . CYS A 1 138 ? 13.730 -11.120 11.120 1.00 38.59 138 CYS A C 1
ATOM 1108 O O . CYS A 1 138 ? 14.725 -11.431 10.464 1.00 38.59 138 CYS A O 1
ATOM 1110 N N . HIS A 1 139 ? 13.254 -9.880 11.093 1.00 44.16 139 HIS A N 1
ATOM 1111 C CA . HIS A 1 139 ? 13.865 -8.768 10.386 1.00 44.16 139 HIS A CA 1
ATOM 1112 C C . HIS A 1 139 ? 14.368 -7.656 11.324 1.00 44.16 139 HIS A C 1
ATOM 1114 O O . HIS A 1 139 ? 15.145 -6.816 10.871 1.00 44.16 139 HIS A O 1
ATOM 1120 N N . GLU A 1 140 ? 14.008 -7.697 12.617 1.00 46.56 140 GLU A N 1
ATOM 1121 C CA . GLU A 1 140 ? 14.462 -6.752 13.660 1.00 46.56 140 GLU A CA 1
ATOM 1122 C C . GLU A 1 140 ? 15.498 -7.326 14.647 1.00 46.56 140 GLU A C 1
ATOM 1124 O O . GLU A 1 140 ? 15.888 -6.647 15.593 1.00 46.56 140 GLU A O 1
ATOM 1129 N N . VAL A 1 141 ? 15.999 -8.547 14.435 1.00 39.94 141 VAL A N 1
ATOM 1130 C CA . VAL A 1 141 ? 17.029 -9.146 15.304 1.00 39.94 141 VAL A CA 1
ATOM 1131 C C . VAL A 1 141 ? 18.343 -9.250 14.529 1.00 39.94 141 VAL A C 1
ATOM 1133 O O . VAL A 1 141 ? 18.385 -9.834 13.441 1.00 39.94 141 VAL A O 1
ATOM 1136 N N . GLU A 1 142 ? 19.427 -8.675 15.066 1.00 35.25 142 GLU A N 1
ATOM 1137 C CA . GLU A 1 142 ? 20.788 -8.933 14.579 1.00 35.25 142 GLU A CA 1
ATOM 1138 C C . GLU A 1 142 ? 20.991 -10.451 14.414 1.00 35.25 142 GLU A C 1
ATOM 1140 O O . GLU A 1 142 ? 20.596 -11.244 15.265 1.00 35.25 142 GLU A O 1
ATOM 1145 N N . LYS A 1 143 ? 21.594 -10.870 13.294 1.00 39.91 143 LYS A N 1
ATOM 1146 C CA . LYS A 1 143 ? 21.679 -12.260 12.786 1.00 39.91 143 LYS A CA 1
ATOM 1147 C C . LYS A 1 143 ? 22.332 -13.316 13.715 1.00 39.91 143 LYS A C 1
ATOM 1149 O O . LYS A 1 143 ? 22.668 -14.399 13.240 1.00 39.91 143 LYS A O 1
ATOM 1154 N N . SER A 1 144 ? 22.543 -13.057 15.003 1.00 40.88 144 SER A N 1
ATOM 1155 C CA . SER A 1 144 ?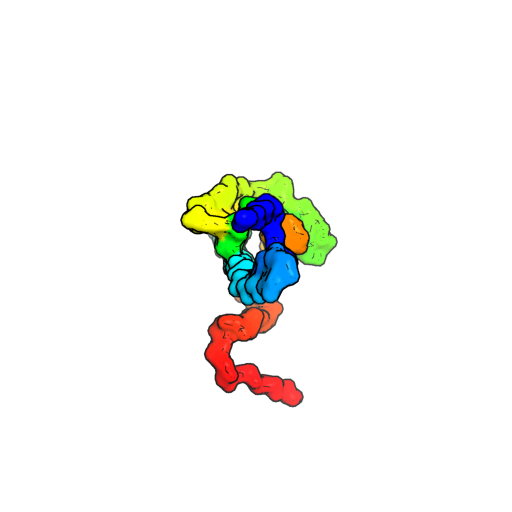 23.251 -13.943 15.935 1.00 40.88 144 SER A CA 1
ATOM 1156 C C . SER A 1 144 ? 22.378 -14.754 16.899 1.00 40.88 144 SER A C 1
ATOM 1158 O O . SER A 1 144 ? 22.916 -15.669 17.520 1.00 40.88 144 SER A O 1
ATOM 1160 N N . GLU A 1 145 ? 21.075 -14.483 17.039 1.00 38.06 145 GLU A N 1
ATOM 1161 C CA . GLU A 1 145 ? 20.285 -15.059 18.152 1.00 38.06 145 GLU A CA 1
ATOM 1162 C C . GLU A 1 145 ? 19.220 -16.102 17.779 1.00 38.06 145 GLU A C 1
ATOM 1164 O O . GLU A 1 145 ? 18.647 -16.732 18.665 1.00 38.06 145 GLU A O 1
ATOM 1169 N N . CYS A 1 146 ? 19.007 -16.408 16.497 1.00 37.88 146 CYS A N 1
ATOM 1170 C CA . CYS A 1 146 ? 18.142 -17.532 16.118 1.00 37.88 146 CYS A CA 1
ATOM 1171 C C . CYS A 1 146 ? 18.867 -18.872 16.328 1.00 37.88 146 CYS A C 1
ATOM 1173 O O . CYS A 1 146 ? 19.531 -19.388 15.425 1.00 37.88 146 CYS A O 1
ATOM 1175 N N . LYS A 1 147 ? 18.733 -19.459 17.521 1.00 33.81 147 LYS A N 1
ATOM 1176 C CA . LYS A 1 147 ? 19.044 -20.874 17.764 1.00 33.81 147 LYS A CA 1
ATOM 1177 C C . LYS A 1 147 ? 17.742 -21.640 18.003 1.00 33.81 147 LYS A C 1
ATOM 1179 O O . LYS A 1 147 ? 17.011 -21.274 18.918 1.00 33.81 147 LYS A O 1
ATOM 1184 N N . PRO A 1 148 ? 17.456 -22.713 17.246 1.00 34.19 148 PRO A N 1
ATOM 1185 C CA . PRO A 1 148 ? 16.302 -23.551 17.533 1.00 34.19 148 PRO A CA 1
ATOM 1186 C C . PRO A 1 148 ? 16.543 -24.319 18.840 1.00 34.19 148 PRO A C 1
ATOM 1188 O O . PRO A 1 148 ? 17.516 -25.070 18.956 1.00 34.19 148 PRO A O 1
ATOM 1191 N N . SER A 1 149 ? 15.672 -24.126 19.829 1.00 38.62 149 SER A N 1
ATOM 1192 C CA . SER A 1 149 ? 15.566 -25.017 20.985 1.00 38.62 149 SER A CA 1
ATOM 1193 C C . SER A 1 149 ? 14.935 -26.341 20.545 1.00 38.62 149 SER A C 1
ATOM 1195 O O . SER A 1 149 ? 13.895 -26.356 19.891 1.00 38.62 149 SER A O 1
ATOM 1197 N N . THR A 1 150 ? 15.632 -27.437 20.860 1.00 39.16 150 THR A N 1
ATOM 1198 C CA . THR A 1 150 ? 15.177 -28.831 20.706 1.00 39.16 150 THR A CA 1
ATOM 1199 C C . THR A 1 150 ? 14.096 -29.167 21.722 1.00 39.16 150 THR A C 1
ATOM 1201 O O . THR A 1 150 ? 14.201 -28.650 22.858 1.00 39.16 150 THR A O 1
#

Organism: NCBI:txid40147

InterPro domains:
  IPR007110 Immunoglobulin-like domain [PS50835] (46-119)
  IPR013783 Immunoglobulin-like fold [G3DSA:2.60.40.10] (1-35)
  IPR013783 Immunoglobulin-like fold [G3DSA:2.60.40.10] (43-129)
  IPR036179 Immunoglobulin-like domain superfamily [SSF48726] (38-113)
  IPR050504 BTN/MOG-like [PTHR24100] (1-113)
  IPR053896 Butyrophilin subfamily 3 member A2-like, Ig-C domain [PF22705] (52-112)

Radius of gyration: 21.47 Å; chains: 1; bounding box: 43×41×73 Å